Protein AF-A0ABD3Y399-F1 (afdb_monomer)

Radius of gyration: 18.24 Å; Cα contacts (8 Å, |Δi|>4): 93; chains: 1; bounding box: 42×30×43 Å

Foldseek 3Di:
DQAAAQCDDQNVVGDLQQQELSRPDDDDPDPPDPRNPDNPDDDPSRVVRCVVVVVVDPPVVDPDPDDPPVVVCVVPPDDPCVVAPPLNVQCVPPNDVRRDDD

Structure (mmCIF, N/CA/C/O backbone):
data_AF-A0ABD3Y399-F1
#
_entry.id   AF-A0ABD3Y399-F1
#
loop_
_atom_site.group_PDB
_atom_site.id
_atom_site.type_symbol
_atom_site.label_atom_id
_atom_site.label_alt_id
_atom_site.label_comp_id
_atom_site.label_asym_id
_atom_site.label_entity_id
_atom_site.label_seq_id
_atom_site.pdbx_PDB_ins_code
_atom_site.Cartn_x
_atom_site.Cartn_y
_atom_site.Cartn_z
_atom_site.occupancy
_atom_site.B_iso_or_equiv
_atom_site.auth_seq_id
_atom_site.auth_comp_id
_atom_site.auth_asym_id
_atom_site.auth_atom_id
_atom_site.pdbx_PDB_model_num
ATOM 1 N N . LEU A 1 1 ? -9.371 5.798 2.391 1.00 84.06 1 LEU A N 1
ATOM 2 C CA . LEU A 1 1 ? -9.642 5.179 3.712 1.00 84.06 1 LEU A CA 1
ATOM 3 C C . LEU A 1 1 ? -9.271 6.080 4.904 1.00 84.06 1 LEU A C 1
ATOM 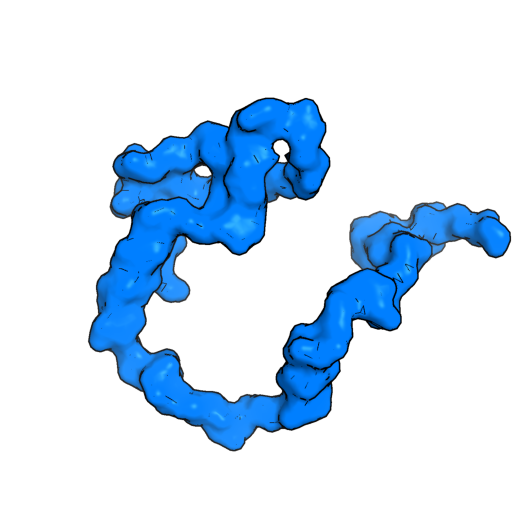5 O O . LEU A 1 1 ? -9.300 5.596 6.024 1.00 84.06 1 LEU A O 1
ATOM 9 N N . GLY A 1 2 ? -8.965 7.371 4.694 1.00 84.38 2 GLY A N 1
ATOM 10 C CA . GLY A 1 2 ? -8.809 8.340 5.792 1.00 84.38 2 GLY A CA 1
ATOM 11 C C . GLY A 1 2 ? -7.491 8.289 6.577 1.00 84.38 2 GLY A C 1
ATOM 12 O O . GLY A 1 2 ? -7.355 9.025 7.548 1.00 84.38 2 GLY A O 1
ATOM 13 N N . ALA A 1 3 ? -6.518 7.453 6.201 1.00 89.44 3 ALA A N 1
ATOM 14 C C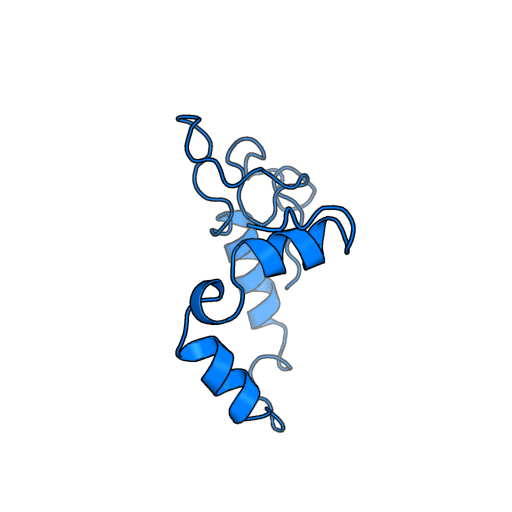A . ALA A 1 3 ? -5.209 7.460 6.859 1.00 89.44 3 ALA A CA 1
ATOM 15 C C . ALA A 1 3 ? -4.376 8.681 6.440 1.00 89.44 3 ALA A C 1
ATOM 17 O O . ALA A 1 3 ? -4.334 9.034 5.260 1.00 89.44 3 ALA A O 1
ATOM 18 N N . HIS A 1 4 ? -3.711 9.296 7.417 1.00 91.06 4 HIS A N 1
ATOM 19 C CA . HIS A 1 4 ? -2.683 10.314 7.206 1.00 91.06 4 HIS A CA 1
ATOM 20 C C . HIS A 1 4 ? -1.321 9.659 6.973 1.00 91.06 4 HIS A C 1
ATOM 22 O O . HIS A 1 4 ? -1.163 8.462 7.211 1.00 91.06 4 HIS A O 1
ATOM 28 N N . HIS A 1 5 ? -0.337 10.452 6.541 1.00 91.06 5 HIS A N 1
ATOM 29 C CA . HIS A 1 5 ? 1.040 9.981 6.576 1.00 91.06 5 HIS A CA 1
ATOM 30 C C . HIS A 1 5 ? 1.481 9.696 8.016 1.00 91.06 5 HIS A C 1
ATOM 32 O O . HIS A 1 5 ? 1.150 10.466 8.924 1.00 91.06 5 HIS A O 1
ATOM 38 N N . ASP A 1 6 ? 2.262 8.637 8.210 1.00 86.62 6 ASP A N 1
ATOM 39 C CA . ASP A 1 6 ? 2.848 8.316 9.511 1.00 86.62 6 ASP A CA 1
ATOM 40 C C . ASP A 1 6 ? 3.693 9.495 10.026 1.00 86.62 6 ASP A C 1
ATOM 42 O O . ASP A 1 6 ? 4.404 10.163 9.267 1.00 86.62 6 ASP A O 1
ATOM 46 N N . GLY A 1 7 ? 3.563 9.799 11.320 1.00 83.50 7 GLY A N 1
ATOM 47 C CA . GLY A 1 7 ? 4.187 10.958 11.961 1.00 83.50 7 GLY A CA 1
ATOM 48 C C . GLY A 1 7 ? 3.441 12.289 11.777 1.00 83.50 7 GLY A C 1
ATOM 49 O O . GLY A 1 7 ? 3.890 13.310 12.298 1.00 83.50 7 GLY A O 1
ATOM 50 N N . ILE A 1 8 ? 2.298 12.319 11.075 1.00 84.62 8 ILE A N 1
ATOM 51 C CA . ILE A 1 8 ? 1.539 13.550 10.785 1.00 84.62 8 ILE A CA 1
ATOM 52 C C . ILE A 1 8 ? 0.079 13.439 11.255 1.00 84.62 8 ILE A C 1
ATOM 54 O O . ILE A 1 8 ? -0.556 12.391 11.159 1.00 84.62 8 ILE A O 1
ATOM 58 N N . GLY A 1 9 ? -0.480 14.551 11.751 1.00 83.00 9 GLY A N 1
ATOM 59 C CA . GLY A 1 9 ? -1.900 14.660 12.113 1.00 83.00 9 GLY A CA 1
ATOM 60 C C . GLY A 1 9 ? -2.333 13.623 13.153 1.00 83.00 9 GLY A C 1
ATOM 61 O O . GLY A 1 9 ? -1.702 13.491 14.202 1.00 83.00 9 GLY A O 1
ATOM 62 N N . ASP A 1 10 ? -3.386 12.869 12.838 1.00 80.62 10 ASP A N 1
ATOM 63 C CA . ASP A 1 10 ? -3.909 11.797 13.700 1.00 80.62 10 ASP A CA 1
ATOM 64 C C . ASP A 1 10 ? -2.978 10.571 13.797 1.00 80.62 10 ASP A C 1
ATOM 66 O O . ASP A 1 10 ? -3.198 9.700 14.634 1.00 80.62 10 ASP A O 1
ATOM 70 N N . ALA A 1 11 ? -1.928 10.500 12.968 1.00 84.88 11 ALA A N 1
ATOM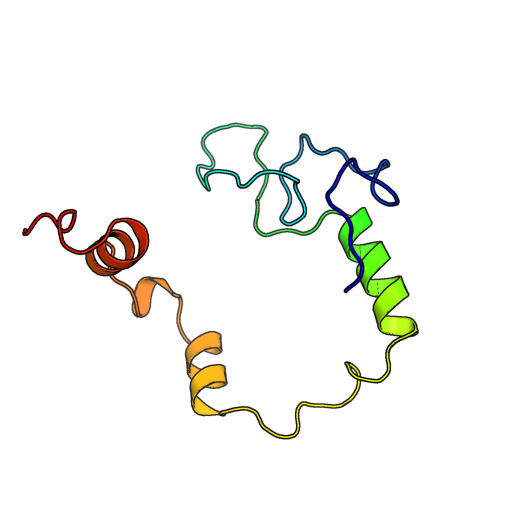 71 C CA . ALA A 1 11 ? -0.919 9.439 12.969 1.00 84.88 11 ALA A CA 1
ATOM 72 C C . ALA A 1 11 ? 0.411 9.867 13.625 1.00 84.88 11 ALA A C 1
ATOM 74 O O . ALA A 1 11 ? 1.413 9.169 13.490 1.00 84.88 11 ALA A O 1
ATOM 75 N N . LYS A 1 12 ? 0.436 10.980 14.380 1.00 84.06 12 LYS A N 1
ATOM 76 C CA . LYS A 1 12 ? 1.620 11.433 15.148 1.00 84.06 12 LYS A CA 1
ATOM 77 C C . LYS A 1 12 ? 2.183 10.383 16.116 1.00 84.06 12 LYS A C 1
ATOM 79 O O . LYS A 1 12 ? 3.350 10.467 16.474 1.00 84.06 12 LYS A O 1
ATOM 84 N N . GLY A 1 13 ? 1.356 9.435 16.560 1.00 83.12 13 GLY A N 1
ATOM 85 C CA . GLY A 1 13 ? 1.771 8.338 17.440 1.00 83.12 13 GLY A CA 1
ATOM 86 C C . GLY A 1 13 ? 2.518 7.201 16.735 1.00 83.12 13 GLY A C 1
ATOM 87 O O . GLY A 1 13 ? 3.067 6.346 17.421 1.00 83.12 13 GLY A O 1
ATOM 88 N N . CYS A 1 14 ? 2.548 7.181 15.399 1.00 84.19 14 CYS A N 1
ATOM 89 C CA . CYS A 1 14 ? 3.333 6.223 14.626 1.00 84.19 14 CYS A CA 1
ATOM 90 C C . CYS A 1 14 ? 4.597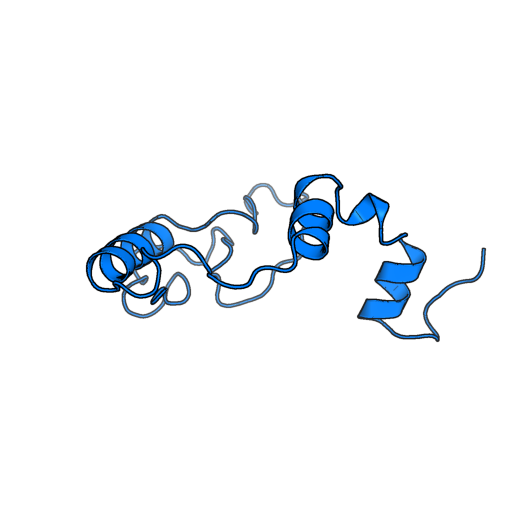 6.893 14.103 1.00 84.19 14 CYS A C 1
ATOM 92 O O . CYS A 1 14 ? 4.535 7.981 13.527 1.00 84.19 14 CYS A O 1
ATOM 94 N N . SER A 1 15 ? 5.740 6.241 14.320 1.00 78.94 15 SER A N 1
ATOM 95 C CA . SER A 1 15 ? 7.021 6.748 13.843 1.00 78.94 15 SER A CA 1
ATOM 96 C C . SER A 1 15 ? 7.054 6.739 12.318 1.00 78.94 15 SER A C 1
ATOM 98 O O . SER A 1 15 ? 6.603 5.794 11.672 1.00 78.94 15 SER A O 1
ATOM 100 N N . ASN A 1 16 ? 7.627 7.789 11.735 1.00 72.62 16 ASN A N 1
ATOM 101 C CA . ASN A 1 16 ? 7.949 7.809 10.314 1.00 72.62 16 ASN A CA 1
ATOM 102 C C . ASN A 1 16 ? 9.274 7.075 10.018 1.00 72.62 16 ASN A C 1
ATOM 104 O O . ASN A 1 16 ? 9.580 6.795 8.867 1.00 72.62 16 ASN A O 1
ATOM 108 N N . GLU A 1 17 ? 10.056 6.697 11.026 1.00 70.12 17 GLU A N 1
ATOM 109 C CA . GLU A 1 17 ? 11.358 6.048 10.822 1.00 70.12 17 GLU A CA 1
ATOM 110 C C . GLU A 1 17 ? 11.239 4.590 10.343 1.00 70.12 17 GLU A C 1
ATOM 112 O O . GLU A 1 17 ? 12.180 4.054 9.766 1.00 70.12 17 GLU A O 1
ATOM 117 N N . GLU A 1 18 ? 10.077 3.956 10.537 1.00 68.81 18 GLU A N 1
ATOM 118 C CA . GLU A 1 18 ? 9.851 2.530 10.240 1.00 68.81 18 GLU A CA 1
ATOM 119 C C . GLU A 1 18 ? 9.583 2.247 8.750 1.00 68.81 18 GLU A C 1
ATOM 121 O O . GLU A 1 18 ? 9.804 1.138 8.269 1.00 68.81 18 GLU A O 1
ATOM 126 N N . GLY A 1 19 ? 9.159 3.264 7.997 1.00 75.31 19 GLY A N 1
ATOM 127 C CA . GLY A 1 19 ? 9.065 3.205 6.540 1.00 75.31 19 GLY A CA 1
ATOM 128 C C . GLY A 1 19 ? 7.907 2.393 5.941 1.00 75.31 19 GLY A C 1
ATOM 129 O O . GLY A 1 19 ? 8.044 1.852 4.843 1.00 75.31 19 GLY A O 1
ATOM 130 N N . PHE A 1 20 ? 6.765 2.335 6.632 1.00 83.25 20 PHE A N 1
ATOM 131 C CA . PHE A 1 20 ? 5.521 1.708 6.159 1.00 83.25 20 PHE A CA 1
ATOM 132 C C . PHE A 1 20 ? 4.915 2.385 4.911 1.00 83.25 20 PHE A C 1
ATOM 134 O O . PHE A 1 20 ? 5.320 3.481 4.523 1.00 83.25 20 PHE A O 1
ATOM 141 N N . ILE A 1 21 ? 3.889 1.765 4.304 1.00 86.12 21 ILE A N 1
ATOM 142 C CA . ILE A 1 21 ? 3.197 2.264 3.090 1.00 86.12 21 ILE A CA 1
ATOM 143 C C . ILE A 1 21 ? 2.778 3.735 3.210 1.00 86.12 21 ILE A C 1
ATOM 145 O O . ILE A 1 21 ? 2.864 4.484 2.240 1.00 86.12 21 ILE A O 1
ATOM 149 N N . MET A 1 22 ? 2.303 4.148 4.388 1.00 88.12 22 MET A N 1
ATOM 150 C CA . MET A 1 22 ? 1.808 5.508 4.622 1.00 88.12 22 MET A CA 1
ATOM 151 C C . MET A 1 22 ? 2.916 6.484 5.026 1.00 88.12 22 MET A C 1
ATOM 153 O O . MET A 1 22 ? 2.641 7.562 5.543 1.00 88.12 22 MET A O 1
ATOM 157 N N . HIS A 1 23 ? 4.179 6.161 4.785 1.00 86.00 23 HIS A N 1
ATOM 158 C CA . HIS A 1 23 ? 5.251 7.113 5.002 1.00 86.00 23 HIS A CA 1
ATOM 159 C C . HIS A 1 23 ? 5.172 8.316 4.040 1.00 86.00 23 HIS A C 1
ATOM 161 O O . HIS A 1 23 ? 4.767 8.200 2.887 1.00 86.00 23 HIS A O 1
ATOM 167 N N . TYR A 1 24 ? 5.624 9.492 4.490 1.00 83.88 24 TYR A N 1
ATOM 168 C CA . TYR A 1 24 ? 5.565 10.745 3.716 1.00 83.88 24 TYR A CA 1
ATOM 169 C C . TYR A 1 24 ? 6.552 10.828 2.530 1.00 83.88 24 TYR A C 1
ATOM 171 O O . TYR A 1 24 ? 6.505 11.771 1.741 1.00 83.88 24 TYR A O 1
ATOM 179 N N . ARG A 1 25 ? 7.477 9.870 2.418 1.00 78.69 25 ARG A N 1
ATOM 180 C CA . ARG A 1 25 ? 8.434 9.695 1.309 1.00 78.69 25 ARG A CA 1
ATOM 181 C C . ARG A 1 25 ? 8.346 8.275 0.782 1.00 78.69 25 ARG A C 1
ATOM 183 O O . ARG A 1 25 ? 8.178 7.348 1.570 1.00 78.69 25 ARG A O 1
ATOM 190 N N . THR A 1 26 ? 8.578 8.109 -0.514 1.00 74.88 26 THR A N 1
ATOM 191 C CA . THR A 1 26 ? 8.800 6.796 -1.117 1.00 74.88 26 THR A CA 1
ATOM 192 C C . THR A 1 26 ? 10.176 6.258 -0.716 1.00 74.88 26 THR A C 1
ATOM 194 O O . THR A 1 26 ? 11.173 6.984 -0.745 1.00 74.88 26 THR A O 1
ATOM 197 N N . PHE A 1 27 ? 10.247 4.982 -0.335 1.00 67.19 27 PHE A N 1
ATOM 198 C CA . PHE A 1 27 ? 11.512 4.297 -0.062 1.00 67.19 27 PHE A CA 1
ATOM 199 C C . PHE A 1 27 ? 11.896 3.367 -1.201 1.00 67.19 27 PHE A C 1
ATOM 201 O O . PHE A 1 27 ? 11.048 2.863 -1.936 1.00 67.19 27 PHE A O 1
ATOM 208 N N . LYS A 1 28 ? 13.202 3.119 -1.321 1.00 58.12 28 LYS A N 1
ATOM 209 C CA . LYS A 1 28 ? 13.712 2.026 -2.143 1.00 58.12 28 LYS A CA 1
ATOM 210 C C . LYS A 1 28 ? 13.427 0.715 -1.419 1.00 58.12 28 LYS A C 1
ATOM 212 O O . LYS A 1 28 ? 13.682 0.603 -0.226 1.00 58.12 28 LYS A O 1
ATOM 217 N N . THR A 1 29 ? 12.966 -0.275 -2.168 1.00 52.00 29 THR A N 1
ATOM 218 C CA . THR A 1 29 ? 12.709 -1.657 -1.738 1.00 52.00 29 THR A CA 1
ATOM 219 C C . THR A 1 29 ? 13.956 -2.427 -1.288 1.00 52.00 29 THR A C 1
ATOM 221 O O . THR A 1 29 ? 13.856 -3.621 -1.027 1.00 52.00 29 THR A O 1
ATOM 224 N N . SER A 1 30 ? 15.142 -1.810 -1.207 1.00 43.84 30 SER A N 1
ATOM 225 C CA . SER A 1 30 ? 16.350 -2.554 -0.855 1.00 43.84 30 SER A CA 1
ATOM 226 C C . SER A 1 30 ? 16.392 -2.839 0.644 1.00 43.84 30 SER A C 1
ATOM 228 O O . SER A 1 30 ? 16.722 -1.968 1.447 1.00 43.84 30 SER A O 1
ATOM 230 N N . GLU A 1 31 ? 16.126 -4.098 0.979 1.00 48.62 31 GLU A N 1
ATOM 231 C CA . GLU A 1 31 ? 16.271 -4.784 2.273 1.00 48.62 31 GLU A CA 1
ATOM 232 C C . GLU A 1 31 ? 17.671 -4.663 2.929 1.00 48.62 31 GLU A C 1
ATOM 234 O O . GLU A 1 31 ? 17.957 -5.310 3.931 1.00 48.62 31 GLU A O 1
ATOM 239 N N . THR A 1 32 ? 18.578 -3.848 2.386 1.00 43.06 32 THR A N 1
ATOM 240 C CA . THR A 1 32 ? 19.994 -3.750 2.778 1.00 43.06 32 THR A CA 1
ATOM 241 C C . THR A 1 32 ? 20.253 -2.947 4.046 1.00 43.06 32 THR A C 1
ATOM 243 O O . THR A 1 32 ? 21.390 -2.854 4.502 1.00 43.06 32 THR A O 1
ATOM 246 N N . THR A 1 33 ? 19.222 -2.374 4.648 1.00 44.88 33 THR A N 1
ATOM 247 C CA . THR A 1 33 ? 19.340 -1.611 5.891 1.00 44.88 33 THR A CA 1
ATOM 248 C C . THR A 1 33 ? 18.578 -2.322 7.009 1.00 44.88 33 THR A C 1
ATOM 250 O O . THR A 1 33 ? 17.373 -2.529 6.855 1.00 44.88 33 THR A O 1
ATOM 253 N N . PRO A 1 34 ? 19.217 -2.630 8.157 1.00 49.78 34 PRO A N 1
ATOM 254 C CA . PRO A 1 34 ? 18.617 -3.417 9.246 1.00 49.78 34 PRO A CA 1
ATOM 255 C C . PRO A 1 34 ? 17.355 -2.798 9.881 1.00 49.78 34 PRO A C 1
ATOM 257 O O . PRO A 1 34 ? 16.675 -3.456 10.669 1.00 49.78 34 PRO A O 1
ATOM 260 N N . TYR A 1 35 ? 17.029 -1.554 9.517 1.00 49.19 35 TYR A N 1
ATOM 261 C CA . TYR A 1 35 ? 15.894 -0.776 10.015 1.00 49.19 35 TYR A CA 1
ATOM 262 C C . TYR A 1 35 ? 14.754 -0.593 9.000 1.00 49.19 35 TYR A C 1
ATOM 264 O O . TYR A 1 35 ? 13.666 -0.191 9.396 1.00 49.19 35 TYR A O 1
ATOM 272 N N . HIS A 1 36 ? 14.950 -0.903 7.713 1.00 52.09 36 HIS A N 1
ATOM 273 C CA . HIS A 1 36 ? 13.912 -0.688 6.696 1.00 52.09 36 HIS A CA 1
ATOM 274 C C . HIS A 1 36 ? 13.010 -1.914 6.592 1.00 52.09 36 HIS A C 1
ATOM 276 O O . HIS A 1 36 ? 13.164 -2.783 5.733 1.00 52.09 36 HIS A O 1
ATOM 282 N N . ARG A 1 37 ? 12.069 -1.993 7.531 1.00 55.84 37 ARG A N 1
ATOM 28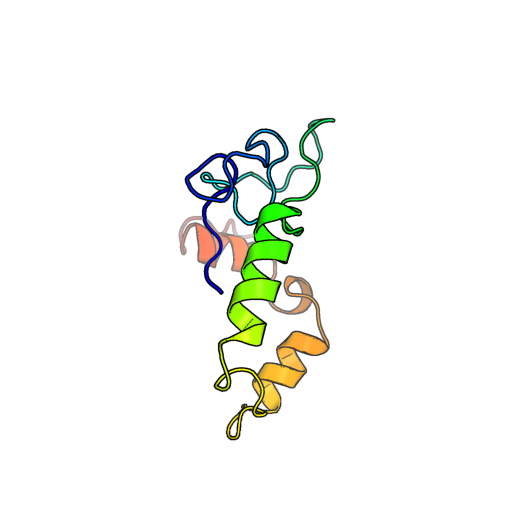3 C CA . ARG A 1 37 ? 11.087 -3.066 7.613 1.00 55.84 37 ARG A CA 1
ATOM 284 C C . ARG A 1 37 ? 9.869 -2.714 6.765 1.00 55.84 37 ARG A C 1
ATOM 286 O O . ARG A 1 37 ? 8.886 -2.180 7.248 1.00 55.84 37 ARG A O 1
ATOM 293 N N . ASN A 1 38 ? 9.938 -3.147 5.511 1.00 59.97 38 ASN A N 1
ATOM 294 C CA . ASN A 1 38 ? 8.780 -3.528 4.710 1.00 59.97 38 ASN A CA 1
ATOM 295 C C . ASN A 1 38 ? 7.789 -2.393 4.358 1.00 59.97 38 ASN A C 1
ATOM 297 O O . ASN A 1 38 ? 6.741 -2.210 4.981 1.00 59.97 38 ASN A O 1
ATOM 301 N N . SER A 1 39 ? 8.064 -1.726 3.234 1.00 64.12 39 SER A N 1
ATOM 302 C CA . SER A 1 39 ? 7.179 -0.738 2.602 1.00 64.12 39 SER A CA 1
ATOM 303 C C . SER A 1 39 ? 5.866 -1.317 2.057 1.00 64.12 39 SER A C 1
ATOM 305 O O . SER A 1 39 ? 5.143 -0.605 1.370 1.00 64.12 39 SER A O 1
ATOM 307 N N . TRP A 1 40 ? 5.569 -2.595 2.303 1.00 73.00 40 TRP A N 1
ATOM 308 C CA . TRP A 1 40 ? 4.343 -3.280 1.887 1.00 73.00 40 TRP A CA 1
ATOM 309 C C . TRP A 1 40 ? 3.366 -3.500 3.046 1.00 73.00 40 TRP A C 1
ATOM 311 O O . TRP A 1 40 ? 2.267 -4.009 2.828 1.00 73.00 40 TRP A O 1
ATOM 321 N N . PHE A 1 41 ? 3.726 -3.098 4.269 1.00 81.19 41 PHE A N 1
ATOM 322 C CA . PHE A 1 41 ? 2.815 -3.115 5.409 1.00 81.19 41 PHE A CA 1
ATOM 323 C C . PHE A 1 41 ? 2.302 -1.723 5.767 1.00 81.19 41 PHE A C 1
ATOM 325 O O . PHE A 1 41 ? 2.953 -0.700 5.550 1.00 81.19 41 PHE A O 1
ATOM 332 N N . PHE A 1 42 ? 1.109 -1.706 6.355 1.00 86.88 42 PHE A N 1
ATOM 333 C CA . PHE A 1 42 ? 0.532 -0.525 6.980 1.00 86.88 42 PHE A CA 1
ATOM 334 C C . PHE A 1 42 ? 0.950 -0.448 8.448 1.00 86.88 42 PHE A C 1
ATOM 336 O O . PHE A 1 42 ? 0.948 -1.462 9.147 1.00 86.88 42 PHE A O 1
ATOM 343 N N . SER A 1 43 ? 1.233 0.764 8.927 1.00 86.62 43 SER A N 1
ATOM 344 C CA . SER A 1 43 ? 1.409 1.032 10.355 1.00 86.62 43 SER A CA 1
ATOM 345 C C . SER A 1 43 ? 0.125 0.732 11.138 1.00 86.62 43 SER A C 1
ATOM 347 O O . SER A 1 43 ? -0.986 0.726 10.591 1.00 86.62 43 SER A O 1
ATOM 349 N N . THR A 1 44 ? 0.245 0.553 12.453 1.00 88.50 44 THR A N 1
ATOM 350 C CA . THR A 1 44 ? -0.921 0.395 13.335 1.00 88.50 44 THR A CA 1
ATOM 351 C C . THR A 1 44 ? -1.859 1.607 13.267 1.00 88.50 44 THR A C 1
ATOM 353 O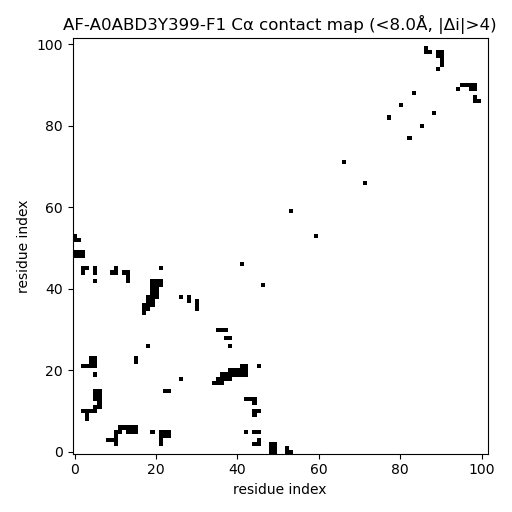 O . THR A 1 44 ? -3.074 1.426 13.228 1.00 88.50 44 THR A O 1
ATOM 356 N N . CYS A 1 45 ? -1.334 2.833 13.147 1.00 88.94 45 CYS A N 1
ATOM 357 C CA . CYS A 1 45 ? -2.150 4.044 12.987 1.00 88.94 45 CYS A CA 1
ATOM 358 C C . CYS A 1 45 ? -2.971 4.022 11.697 1.00 88.94 45 CYS A C 1
ATOM 360 O O . CYS A 1 45 ? -4.152 4.380 11.702 1.00 88.94 45 CYS A O 1
ATOM 362 N N . SER A 1 46 ? -2.363 3.573 10.598 1.00 91.12 46 SER A N 1
ATOM 363 C CA . SER A 1 46 ? -3.049 3.428 9.314 1.00 91.12 46 SER A CA 1
ATOM 364 C C . SER A 1 46 ? -4.195 2.424 9.420 1.00 91.12 46 SER A C 1
ATOM 366 O O . SER A 1 46 ? -5.326 2.734 9.046 1.00 91.12 46 SER A O 1
ATOM 368 N N . VAL A 1 47 ? -3.928 1.258 10.017 1.00 91.19 47 VAL A N 1
ATOM 369 C CA . VAL A 1 47 ? -4.932 0.207 10.240 1.00 91.19 47 VAL A CA 1
ATOM 370 C C . VAL A 1 47 ? -6.094 0.711 11.099 1.00 91.19 47 VAL A C 1
ATOM 372 O O . VAL A 1 47 ? -7.255 0.496 10.747 1.00 91.19 47 VAL A O 1
ATOM 375 N N . GLU A 1 48 ? -5.821 1.417 12.195 1.00 90.81 48 GLU A N 1
ATOM 376 C CA . GLU A 1 48 ? -6.875 1.966 13.053 1.00 90.81 48 GLU A CA 1
ATOM 377 C C . GLU A 1 48 ? -7.692 3.061 12.353 1.00 90.81 48 GLU A C 1
ATOM 379 O O . GLU A 1 48 ? -8.918 3.107 12.495 1.00 90.81 48 GLU A O 1
ATOM 384 N N . SER A 1 49 ? -7.058 3.903 11.532 1.00 90.69 49 SER A N 1
ATOM 385 C CA . SER A 1 49 ? -7.783 4.880 10.710 1.00 90.69 49 SER A CA 1
ATOM 386 C C . SER A 1 49 ? -8.702 4.199 9.688 1.00 90.69 49 SER A C 1
ATOM 388 O O . SER A 1 49 ? -9.865 4.593 9.524 1.00 90.69 49 SER A O 1
ATOM 390 N N . PHE A 1 50 ? -8.232 3.118 9.055 1.00 91.75 50 PHE A N 1
ATOM 391 C CA . PHE A 1 50 ? -9.052 2.326 8.142 1.00 91.75 50 PHE A CA 1
ATOM 392 C C . PHE A 1 50 ? -10.264 1.747 8.858 1.00 91.75 50 PHE A C 1
ATOM 394 O O . PHE A 1 50 ? -11.381 1.943 8.388 1.00 91.75 50 PHE A O 1
ATOM 401 N N . LYS A 1 51 ? -10.079 1.107 10.019 1.00 90.31 51 LYS A N 1
ATOM 402 C CA . LYS A 1 51 ? -11.186 0.546 10.810 1.00 90.31 51 LYS A CA 1
ATOM 403 C C . LYS A 1 51 ? -12.243 1.602 11.135 1.00 90.31 51 LYS A C 1
ATOM 405 O O . LYS A 1 51 ? -13.421 1.382 10.858 1.00 90.31 51 LYS A O 1
ATOM 410 N N . LYS A 1 52 ? -11.830 2.769 11.644 1.00 89.56 52 LYS A N 1
ATOM 411 C CA . LYS A 1 52 ? -12.746 3.884 11.948 1.00 89.56 52 LYS A CA 1
ATOM 412 C C . LYS A 1 52 ? -13.518 4.337 10.712 1.00 89.56 52 LYS A C 1
ATOM 414 O O . LYS A 1 52 ? -14.729 4.527 10.772 1.00 89.56 52 LYS A O 1
ATOM 419 N N . THR A 1 53 ? -12.831 4.472 9.580 1.00 89.56 53 THR A N 1
ATOM 420 C CA . THR A 1 53 ? -13.455 4.904 8.327 1.00 89.56 53 THR A CA 1
ATOM 421 C C . THR A 1 53 ? -14.425 3.854 7.788 1.00 89.56 53 THR A C 1
ATOM 423 O O . THR A 1 53 ? -15.534 4.199 7.398 1.00 89.56 53 THR A O 1
ATOM 426 N N . LEU A 1 54 ? -14.047 2.575 7.782 1.00 89.12 54 LEU A N 1
ATOM 427 C CA . LEU A 1 54 ? -14.858 1.484 7.234 1.00 89.12 54 LEU A CA 1
ATOM 428 C C . LEU A 1 54 ? -16.161 1.266 8.017 1.00 89.12 54 LEU A C 1
ATOM 430 O O . LEU A 1 54 ? -17.184 0.956 7.411 1.00 89.12 54 LEU A O 1
ATOM 434 N N . ILE A 1 55 ? -16.160 1.488 9.337 1.00 87.00 55 ILE A N 1
ATOM 435 C CA . ILE A 1 55 ? -17.388 1.448 10.152 1.00 87.00 55 ILE A CA 1
ATOM 436 C C . ILE A 1 55 ? -18.421 2.457 9.627 1.00 87.00 55 ILE A C 1
ATOM 438 O O . ILE A 1 55 ? -19.602 2.131 9.503 1.00 87.00 55 ILE A O 1
ATOM 442 N N . LEU A 1 56 ? -17.957 3.655 9.263 1.00 85.62 56 LEU A N 1
ATOM 443 C CA . LEU A 1 56 ? -18.787 4.798 8.876 1.00 85.62 56 LEU A CA 1
ATOM 444 C C . LEU A 1 56 ? -19.143 4.845 7.382 1.00 85.62 56 LEU A C 1
ATOM 446 O O . LEU A 1 56 ? -19.862 5.749 6.958 1.00 85.62 56 LEU A O 1
ATOM 450 N N . LYS A 1 57 ? -18.605 3.942 6.555 1.00 86.12 57 LYS A N 1
ATOM 451 C CA . LYS A 1 57 ? -18.780 3.980 5.096 1.00 86.12 57 LYS A CA 1
ATOM 452 C C . LYS A 1 57 ? -19.510 2.735 4.611 1.00 86.12 57 LYS A C 1
ATOM 454 O O . LYS A 1 57 ? -18.968 1.637 4.643 1.00 86.12 57 LYS A O 1
ATOM 459 N N . ASP A 1 58 ? -20.717 2.918 4.088 1.00 83.19 58 ASP A N 1
ATOM 460 C CA . ASP A 1 58 ? -21.505 1.814 3.521 1.00 83.19 58 ASP A CA 1
ATOM 461 C C . ASP A 1 58 ? -21.119 1.479 2.075 1.00 83.19 58 ASP A C 1
ATOM 463 O O . ASP A 1 58 ? -21.305 0.352 1.624 1.00 83.19 58 ASP A O 1
ATOM 467 N N . CYS A 1 59 ? -20.491 2.419 1.361 1.00 81.50 59 CYS A N 1
ATOM 468 C CA . CYS A 1 59 ? -20.104 2.248 -0.043 1.00 81.50 59 CYS A CA 1
ATOM 469 C C . CYS A 1 59 ? -19.050 1.157 -0.291 1.00 81.50 59 CYS A C 1
ATOM 471 O O . CYS A 1 59 ? -18.897 0.709 -1.419 1.00 81.50 59 CYS A O 1
ATOM 473 N N . VAL A 1 60 ? -18.331 0.728 0.747 1.00 82.25 60 VAL A N 1
ATOM 474 C CA . VAL A 1 60 ? -17.307 -0.331 0.685 1.00 82.25 60 VAL A CA 1
ATOM 475 C C . VAL A 1 60 ? -17.822 -1.685 1.179 1.00 82.25 60 VAL A C 1
ATOM 477 O O . VAL A 1 60 ? -17.105 -2.676 1.093 1.00 82.25 60 VAL A O 1
ATOM 480 N N . LYS A 1 61 ? -19.047 -1.733 1.722 1.00 81.19 61 LYS A N 1
ATOM 481 C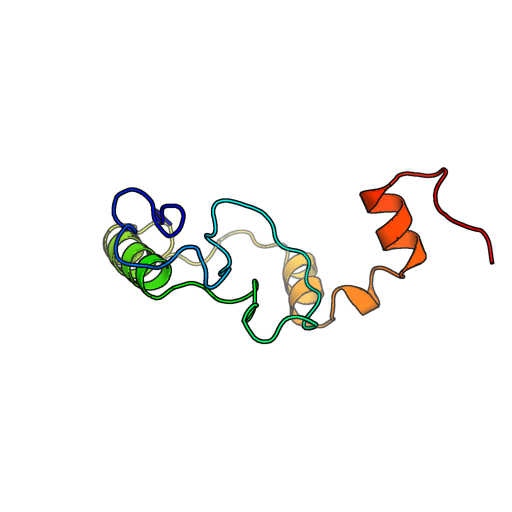 CA . LYS A 1 61 ? -19.678 -2.962 2.231 1.00 81.19 61 LYS A CA 1
ATOM 482 C C . LYS A 1 61 ? -20.416 -3.723 1.133 1.00 81.19 61 LYS A C 1
ATOM 484 O O . LYS A 1 61 ? -20.666 -4.916 1.272 1.00 81.19 61 LYS A O 1
ATOM 489 N N . LEU A 1 62 ? -20.784 -3.029 0.058 1.00 79.81 62 LEU A N 1
ATOM 490 C CA . LEU A 1 62 ? -21.455 -3.628 -1.085 1.00 79.81 62 LEU A CA 1
ATOM 491 C C . LEU A 1 62 ? -20.415 -4.199 -2.056 1.00 79.81 62 LEU A C 1
ATOM 493 O O . LEU A 1 62 ? -19.436 -3.514 -2.365 1.00 79.81 62 LEU A O 1
ATOM 497 N N . PRO A 1 63 ? -20.613 -5.426 -2.564 1.00 74.25 63 PRO A N 1
ATOM 498 C CA . PRO A 1 63 ? -19.744 -5.968 -3.594 1.00 74.25 63 PRO A CA 1
ATOM 499 C C . PRO A 1 63 ? -19.826 -5.094 -4.849 1.00 74.25 63 PRO A C 1
ATOM 501 O O . PRO A 1 63 ? -20.902 -4.622 -5.228 1.00 74.25 63 PRO A O 1
ATOM 504 N N . GLY A 1 64 ? -18.684 -4.886 -5.506 1.00 73.06 64 GLY A N 1
ATOM 505 C CA . GLY A 1 64 ? -18.645 -4.180 -6.783 1.00 73.06 64 GLY A CA 1
ATOM 506 C C . GLY A 1 64 ? -19.546 -4.879 -7.801 1.00 73.06 64 GLY A C 1
ATOM 507 O O . GLY A 1 64 ? -19.372 -6.064 -8.072 1.00 73.06 64 GLY A O 1
ATOM 508 N N . GLN A 1 65 ? -20.518 -4.153 -8.359 1.00 69.06 65 GLN A N 1
ATOM 509 C CA . GLN A 1 65 ? -21.478 -4.704 -9.327 1.00 69.06 65 GLN A CA 1
ATOM 510 C C . GLN A 1 65 ? -20.855 -4.942 -10.708 1.00 69.06 65 GLN A C 1
ATOM 512 O O . GLN A 1 65 ? -21.336 -5.770 -11.476 1.00 69.06 65 GLN A O 1
ATOM 517 N N . VAL A 1 66 ? -19.773 -4.223 -11.015 1.00 64.88 66 VAL A N 1
ATOM 518 C CA . VAL A 1 66 ? -19.009 -4.355 -12.254 1.00 64.88 66 VAL A CA 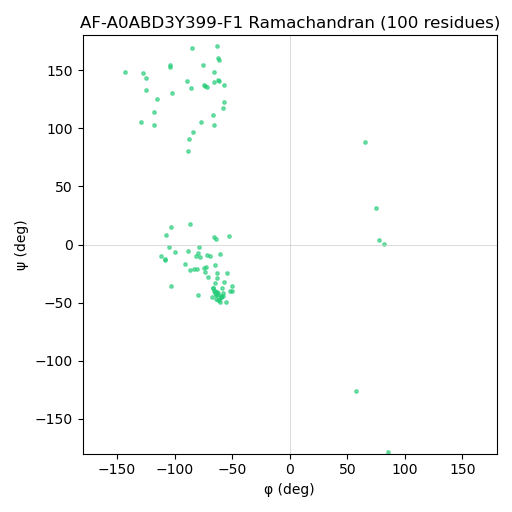1
ATOM 519 C C . VAL A 1 66 ? -17.547 -4.505 -11.877 1.00 64.88 66 VAL A C 1
ATOM 521 O O . VAL A 1 66 ? -16.892 -3.543 -11.485 1.00 64.88 66 VAL A O 1
ATOM 524 N N . TYR A 1 67 ? -17.030 -5.718 -11.999 1.00 66.56 67 TYR A N 1
ATOM 525 C CA . TYR A 1 67 ? -15.598 -5.960 -12.043 1.00 66.56 67 TYR A CA 1
ATOM 526 C C . TYR A 1 67 ? -15.315 -6.743 -13.318 1.00 66.56 67 TYR A C 1
ATOM 528 O O . TYR A 1 67 ? -16.023 -7.697 -13.647 1.00 66.56 67 TYR A O 1
ATOM 536 N N . LYS A 1 68 ? -14.303 -6.318 -14.079 1.00 66.94 68 LYS A N 1
ATOM 537 C CA . LYS A 1 68 ? -13.804 -7.125 -15.190 1.00 66.94 68 LYS A CA 1
ATOM 538 C C . LYS A 1 68 ? -13.193 -8.373 -14.573 1.00 66.94 68 LYS A C 1
ATOM 540 O O . LYS A 1 68 ? -12.097 -8.323 -14.017 1.00 66.94 68 LYS A O 1
ATOM 545 N N . THR A 1 69 ? -13.926 -9.481 -14.646 1.00 62.59 69 THR A N 1
ATOM 546 C CA . THR A 1 69 ? -13.494 -10.779 -14.122 1.00 62.59 69 THR A CA 1
ATOM 547 C C . THR A 1 69 ? -12.098 -11.126 -14.616 1.00 62.59 69 THR A C 1
ATOM 549 O O . THR A 1 69 ? -11.322 -11.637 -13.822 1.00 62.59 69 THR A O 1
ATOM 552 N N . THR A 1 70 ? -11.752 -10.767 -15.859 1.00 66.00 70 THR A N 1
ATOM 553 C CA . THR A 1 70 ? -10.424 -10.927 -16.476 1.00 66.00 70 THR A CA 1
ATOM 554 C C . THR A 1 70 ? -9.312 -10.114 -15.815 1.00 66.00 70 THR A C 1
ATOM 556 O O . THR A 1 70 ? -8.270 -10.684 -15.524 1.00 66.00 70 THR A O 1
ATOM 559 N N . GLU A 1 71 ? -9.505 -8.825 -15.519 1.00 66.62 71 GLU A N 1
ATOM 560 C CA . GLU A 1 71 ? -8.494 -8.038 -14.787 1.00 66.62 71 GLU A CA 1
ATOM 561 C C . GLU A 1 71 ? -8.277 -8.617 -13.390 1.00 66.62 71 GLU A C 1
ATOM 563 O O . GLU A 1 71 ? -7.146 -8.877 -12.995 1.00 66.62 71 GLU A O 1
ATOM 568 N N . TRP A 1 72 ? -9.364 -8.896 -12.667 1.00 67.19 72 TRP A N 1
ATOM 569 C CA . TRP A 1 72 ? -9.287 -9.459 -11.320 1.00 67.19 72 TRP A CA 1
ATOM 570 C C . TRP A 1 72 ? -8.573 -10.815 -11.297 1.00 67.19 72 TRP A C 1
ATOM 572 O O . TRP A 1 72 ? -7.696 -11.051 -10.472 1.00 67.19 72 TRP A O 1
ATOM 582 N N . SER A 1 73 ? -8.909 -11.701 -12.235 1.00 65.25 73 SER A N 1
ATOM 583 C CA . SER A 1 73 ? -8.258 -13.006 -12.360 1.00 65.25 73 SER A CA 1
ATOM 584 C C . SER A 1 73 ? -6.789 -12.888 -12.773 1.00 65.25 73 SER A C 1
ATOM 586 O O . SER A 1 73 ? -5.963 -13.629 -12.246 1.00 65.25 73 SER A O 1
ATOM 588 N N . MET A 1 74 ? -6.435 -11.938 -13.643 1.00 62.38 74 MET A N 1
ATOM 589 C CA . MET A 1 74 ? -5.037 -11.660 -13.987 1.00 62.38 74 MET A CA 1
ATOM 590 C C . MET A 1 74 ? -4.232 -11.163 -12.780 1.00 62.38 74 MET A C 1
ATOM 592 O O . MET A 1 74 ? -3.128 -11.654 -12.565 1.00 62.38 74 MET A O 1
ATOM 596 N N . PHE A 1 75 ? -4.787 -10.251 -11.975 1.00 66.88 75 PHE A N 1
ATOM 597 C CA . PHE A 1 75 ? -4.118 -9.720 -10.781 1.00 66.88 75 PHE A CA 1
ATOM 598 C C . PHE A 1 75 ? -4.003 -10.732 -9.633 1.00 66.88 75 PHE A C 1
ATOM 600 O O . PHE A 1 75 ? -3.079 -10.632 -8.833 1.00 66.88 75 PHE A O 1
ATOM 607 N N . MET A 1 76 ? -4.921 -11.698 -9.533 1.00 65.94 76 MET A N 1
ATOM 608 C CA . MET A 1 76 ? -4.952 -12.664 -8.425 1.00 65.94 76 MET A CA 1
ATOM 609 C C . MET A 1 76 ? -4.152 -13.950 -8.681 1.00 65.94 76 MET A C 1
ATOM 611 O O . MET A 1 76 ? -3.903 -14.690 -7.733 1.00 65.94 76 MET A O 1
ATOM 615 N N . MET A 1 77 ? -3.786 -14.261 -9.931 1.00 71.62 77 MET A N 1
ATOM 616 C CA . MET A 1 77 ? -3.195 -15.566 -10.281 1.00 71.62 77 MET A CA 1
ATOM 617 C C . MET A 1 77 ? -1.706 -15.551 -10.621 1.00 71.62 77 MET A C 1
ATOM 619 O O . MET A 1 77 ? -1.113 -16.624 -10.718 1.00 71.62 77 MET A O 1
ATOM 623 N N . LYS A 1 78 ? -1.105 -14.385 -10.854 1.00 75.75 78 LYS A N 1
ATOM 624 C CA . LYS A 1 78 ? 0.286 -14.276 -11.302 1.00 75.75 78 LYS A CA 1
ATOM 625 C C . LYS A 1 78 ? 0.969 -13.082 -10.661 1.00 75.75 78 LYS A C 1
ATOM 627 O O . LYS A 1 78 ? 0.327 -12.063 -10.404 1.00 75.75 78 LYS A O 1
ATOM 632 N N . GLU A 1 79 ? 2.267 -13.200 -10.426 1.00 82.12 79 GLU A N 1
ATOM 633 C CA . GLU A 1 79 ? 3.054 -12.096 -9.895 1.00 82.12 79 GLU A CA 1
ATOM 634 C C . GLU A 1 79 ? 3.314 -11.058 -10.992 1.00 82.12 79 GLU A C 1
ATOM 636 O O . GLU A 1 79 ? 3.341 -11.368 -12.183 1.00 82.12 79 GLU A O 1
ATOM 641 N N . ALA A 1 80 ? 3.544 -9.797 -10.614 1.00 82.31 80 ALA A N 1
ATOM 642 C CA . ALA A 1 80 ? 3.833 -8.743 -11.591 1.00 82.31 80 ALA A CA 1
ATOM 643 C C . ALA A 1 80 ? 5.063 -9.077 -12.463 1.00 82.31 80 ALA A C 1
ATOM 645 O O . ALA A 1 80 ? 5.087 -8.738 -13.648 1.00 82.31 80 ALA A O 1
ATOM 646 N N . GLY A 1 81 ? 6.048 -9.788 -11.900 1.00 84.06 81 GLY A N 1
ATOM 647 C CA . GLY A 1 81 ? 7.232 -10.262 -12.621 1.00 84.06 81 GLY A CA 1
ATOM 648 C C . GLY A 1 81 ? 6.926 -11.258 -13.745 1.00 84.06 81 GLY A C 1
ATOM 649 O O . GLY A 1 81 ? 7.673 -11.302 -14.720 1.00 84.06 81 GLY A O 1
ATOM 650 N N . ASP A 1 82 ? 5.803 -11.979 -13.674 1.00 84.25 82 ASP A N 1
ATOM 651 C CA . ASP A 1 82 ? 5.368 -12.902 -14.732 1.00 84.25 82 ASP A CA 1
ATOM 652 C C . ASP A 1 82 ? 4.817 -12.166 -15.965 1.00 84.25 82 ASP A C 1
ATOM 654 O O . ASP A 1 82 ? 4.743 -12.738 -17.054 1.00 84.25 82 ASP A O 1
ATOM 658 N N . PHE A 1 83 ? 4.406 -10.903 -15.803 1.00 82.69 83 PHE A N 1
ATOM 659 C CA . PHE A 1 83 ? 3.863 -10.067 -16.879 1.00 82.69 83 PHE A CA 1
ATOM 660 C C . PHE A 1 83 ? 4.868 -9.041 -17.401 1.00 82.69 83 PHE A C 1
ATOM 662 O O . PHE A 1 83 ? 4.874 -8.738 -18.594 1.00 82.69 83 PHE A O 1
ATOM 669 N N . PHE A 1 84 ? 5.700 -8.492 -16.517 1.00 86.44 84 PHE A N 1
ATOM 670 C CA . PHE A 1 84 ? 6.617 -7.406 -16.836 1.00 86.44 84 PHE A CA 1
ATOM 671 C C . PHE A 1 84 ? 8.058 -7.862 -16.640 1.00 86.44 84 PHE A C 1
ATOM 673 O O . PHE A 1 84 ? 8.568 -7.905 -15.520 1.00 86.44 84 PHE A O 1
ATOM 680 N N . THR A 1 85 ? 8.742 -8.152 -17.747 1.00 88.69 85 THR A N 1
ATOM 681 C CA . THR A 1 85 ? 10.178 -8.464 -17.717 1.00 88.69 85 THR A CA 1
ATOM 682 C C . THR A 1 85 ? 10.984 -7.271 -17.184 1.00 88.69 85 THR A C 1
ATOM 684 O O . THR A 1 85 ? 10.519 -6.130 -17.277 1.00 88.69 85 THR A O 1
ATOM 687 N N . PRO A 1 86 ? 12.217 -7.475 -16.682 1.00 89.25 86 PRO A N 1
ATOM 688 C CA . PRO A 1 86 ? 13.062 -6.370 -16.223 1.00 89.25 86 PRO A CA 1
ATOM 689 C C . PRO A 1 86 ? 13.211 -5.243 -17.259 1.00 89.25 86 PRO A C 1
ATOM 691 O O . PRO A 1 86 ? 13.099 -4.070 -16.916 1.00 89.25 86 PRO A O 1
ATOM 694 N N . ASN A 1 87 ? 13.349 -5.584 -18.545 1.00 89.12 87 ASN A N 1
ATOM 695 C CA . ASN A 1 87 ? 13.438 -4.600 -19.629 1.00 89.12 87 ASN A CA 1
ATOM 696 C C . ASN A 1 87 ? 12.146 -3.790 -19.800 1.00 89.12 87 ASN A C 1
ATOM 698 O O . ASN A 1 87 ? 12.206 -2.580 -20.012 1.00 89.12 87 ASN A O 1
ATOM 702 N N . MET A 1 88 ? 10.979 -4.431 -19.673 1.00 90.06 88 MET A N 1
ATOM 703 C CA . MET A 1 88 ? 9.689 -3.735 -19.692 1.00 90.06 88 MET A CA 1
ATOM 704 C C . MET A 1 88 ? 9.534 -2.812 -18.482 1.00 90.06 88 MET A C 1
ATOM 706 O O . MET A 1 88 ? 9.063 -1.690 -18.631 1.00 90.06 88 MET A O 1
ATOM 710 N N . GLN A 1 89 ? 9.968 -3.243 -17.296 1.00 89.38 89 GLN A N 1
ATOM 711 C CA . GLN A 1 89 ? 9.936 -2.401 -16.098 1.00 89.38 89 GLN A CA 1
ATOM 712 C C . GLN A 1 89 ? 10.859 -1.180 -16.248 1.00 89.38 89 GLN A C 1
ATOM 714 O O . GLN A 1 89 ? 10.439 -0.058 -15.966 1.00 89.38 89 GLN A O 1
ATOM 719 N N . CYS A 1 90 ? 12.071 -1.364 -16.785 1.00 88.38 90 CYS A N 1
ATOM 720 C CA . CYS A 1 90 ? 12.975 -0.262 -17.123 1.00 88.38 90 CYS A CA 1
ATOM 721 C C . CYS A 1 90 ? 12.352 0.698 -18.144 1.00 88.38 90 CYS A C 1
ATOM 723 O O . CYS A 1 90 ? 12.407 1.910 -17.949 1.00 88.38 90 CYS A O 1
ATOM 725 N N . TYR A 1 91 ? 11.718 0.172 -19.196 1.00 89.62 91 TYR A N 1
ATOM 726 C CA . TYR A 1 91 ? 11.010 0.977 -20.193 1.00 89.62 91 TYR A CA 1
ATOM 727 C C . TYR A 1 91 ? 9.883 1.812 -19.571 1.00 89.62 91 TYR A C 1
ATOM 729 O O . TYR A 1 91 ? 9.749 2.991 -19.881 1.00 89.62 91 TYR A O 1
ATOM 737 N N . ILE A 1 92 ? 9.072 1.222 -18.688 1.00 89.12 92 ILE A N 1
ATOM 738 C CA . ILE A 1 92 ? 7.948 1.912 -18.037 1.00 89.12 92 ILE A CA 1
ATOM 739 C C . ILE A 1 92 ? 8.445 3.051 -17.138 1.00 89.12 92 ILE A C 1
ATOM 741 O O . ILE A 1 92 ? 7.849 4.126 -17.133 1.00 89.12 92 ILE A O 1
ATOM 745 N N . ILE A 1 93 ? 9.526 2.827 -16.385 1.00 88.25 93 ILE A N 1
ATOM 746 C CA . ILE A 1 93 ? 10.041 3.800 -15.409 1.00 88.25 93 ILE A CA 1
ATOM 747 C C . ILE A 1 93 ? 10.866 4.902 -16.086 1.00 88.25 93 ILE A C 1
ATOM 749 O O . ILE A 1 93 ? 10.732 6.073 -15.736 1.00 88.25 93 ILE A O 1
ATOM 753 N N . TYR A 1 94 ? 11.733 4.535 -17.030 1.00 88.19 94 TYR A N 1
ATOM 754 C CA . TYR A 1 94 ? 12.751 5.431 -17.588 1.00 88.19 94 TYR A CA 1
ATOM 755 C C . TYR A 1 94 ? 12.505 5.809 -19.055 1.00 88.19 94 TYR A C 1
ATOM 757 O O . TYR A 1 94 ? 13.166 6.705 -19.577 1.00 88.19 94 TYR A O 1
ATOM 765 N N . GLY A 1 95 ? 11.557 5.164 -19.731 1.00 85.38 95 GLY A N 1
ATOM 766 C CA . GLY A 1 95 ? 11.259 5.393 -21.142 1.00 85.38 95 GLY A CA 1
ATOM 767 C C . GLY A 1 95 ? 12.132 4.583 -22.118 1.00 85.38 95 GLY A C 1
ATOM 768 O O . GLY A 1 95 ? 12.991 3.794 -21.715 1.00 85.38 95 GLY A O 1
ATOM 769 N N . PRO A 1 96 ? 11.928 4.777 -23.437 1.00 80.94 96 PRO A N 1
ATOM 770 C CA . PRO A 1 96 ? 12.483 3.929 -24.500 1.00 80.94 96 PRO A CA 1
ATOM 771 C C . PRO A 1 96 ? 14.013 3.908 -24.589 1.00 80.94 96 PRO A C 1
ATOM 773 O O . PRO A 1 96 ? 14.586 2.912 -25.020 1.00 80.94 96 PRO A O 1
ATOM 776 N N . HIS A 1 97 ? 14.690 4.984 -24.186 1.00 72.06 97 HIS A N 1
ATOM 777 C CA . HIS A 1 97 ? 16.140 5.134 -24.366 1.00 72.06 97 HIS A CA 1
ATOM 778 C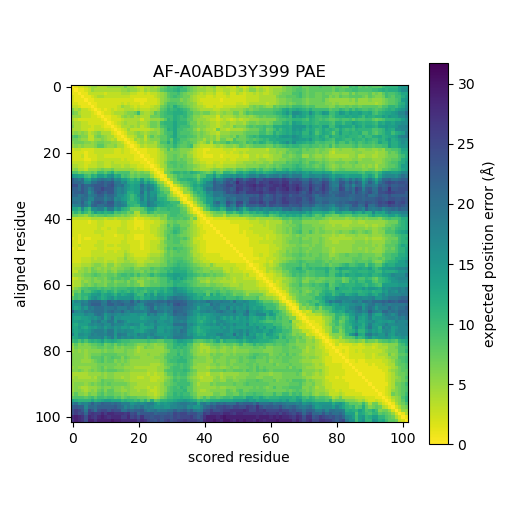 C . HIS A 1 97 ? 16.985 4.379 -23.329 1.00 72.06 97 HIS A C 1
ATOM 780 O O . HIS A 1 97 ? 18.203 4.317 -23.464 1.00 72.06 97 HIS A O 1
ATOM 786 N N . HIS A 1 98 ? 16.348 3.806 -22.305 1.00 60.72 98 HIS A N 1
ATOM 787 C CA . HIS A 1 98 ? 17.013 3.102 -21.207 1.00 60.72 98 HIS A CA 1
ATOM 788 C C . HIS A 1 98 ? 16.846 1.577 -21.267 1.00 60.72 98 HIS A C 1
ATOM 790 O O . HIS A 1 98 ? 17.251 0.873 -20.342 1.00 60.72 98 HIS A O 1
ATOM 796 N N . VAL A 1 99 ? 16.289 1.052 -22.362 1.00 58.31 99 VAL A N 1
ATOM 797 C CA . VAL A 1 99 ? 16.298 -0.385 -22.642 1.00 58.31 99 VAL A CA 1
ATOM 798 C C . VAL A 1 99 ? 17.628 -0.712 -23.312 1.00 58.31 99 VAL A C 1
ATOM 800 O O . VAL A 1 99 ? 17.801 -0.501 -24.511 1.00 58.31 99 VAL A O 1
ATOM 803 N N . LEU A 1 100 ? 18.602 -1.181 -22.531 1.00 56.56 100 LEU A N 1
ATOM 804 C CA . LEU A 1 100 ? 19.814 -1.760 -23.100 1.00 56.56 100 LEU A CA 1
ATOM 805 C C . LEU A 1 100 ? 19.409 -3.056 -23.805 1.00 56.56 100 LEU A C 1
ATOM 807 O O . LEU A 1 100 ? 18.975 -4.014 -23.165 1.00 56.56 100 LEU A O 1
ATOM 811 N N . PHE A 1 101 ? 19.495 -3.047 -25.133 1.00 53.50 101 PHE A N 1
ATOM 812 C CA . PHE A 1 101 ? 19.384 -4.247 -25.948 1.00 53.50 101 PHE A CA 1
ATOM 813 C C . PHE A 1 101 ? 20.475 -5.229 -25.500 1.00 53.50 101 PHE A C 1
ATOM 815 O O . PHE A 1 101 ? 21.661 -4.901 -25.564 1.00 53.50 101 PHE A O 1
ATOM 822 N N . GLY A 1 102 ? 20.052 -6.387 -24.995 1.00 49.06 102 GLY A N 1
ATOM 823 C CA . GLY A 1 102 ? 20.882 -7.583 -24.873 1.00 49.06 102 GLY A CA 1
ATOM 824 C C . GLY A 1 102 ? 20.700 -8.443 -26.108 1.00 49.06 102 GLY A C 1
ATOM 825 O O . GLY A 1 102 ? 19.527 -8.581 -26.528 1.00 49.06 102 GLY A O 1
#

Mean predicted aligned error: 9.52 Å

Organism: Sinanodonta woodiana (NCBI:txid1069815)

Sequence (102 aa):
LGAHHDGIGDAKGCSNEEGFIMHYRTFKTSETTPYHRNSWFFSTCSVESFKKTLILKDCVKLPGQVYKTTEWSMFMMKEAGDFFTPNMQCYIIYGPHHVLFG

Solvent-accessible surface area (backbone atoms only — not comparable to full-atom values): 6345 Å² total; per-residue (Å²): 102,81,54,55,37,36,48,34,82,95,17,51,87,31,71,51,80,44,43,28,56,45,30,85,63,91,76,78,88,68,74,85,43,102,61,58,61,50,60,86,40,71,45,71,50,39,50,51,30,31,54,61,41,53,76,77,39,69,82,77,73,54,78,76,91,77,68,62,64,65,60,53,51,53,68,73,73,50,59,71,67,80,76,42,48,74,59,52,50,38,28,72,77,67,32,80,89,58,49,78,86,126

pLDDT: mean 76.56, std 13.32, range [43.06, 91.75]

Secondary structure (DSSP, 8-state):
--PPPTTSGGGTTS-STT--TT-SSPPP--TTSTT---TTS--HHHHHHHHHHHHT-STTTSPPS---HHHHHHHHHS-HHHHS-HHHHHHHHH-GGG----

InterPro domains:
  IPR024079 Metallopeptidase, catalytic domain superfamily [G3DSA:3.40.390.10] (1-71)